Protein AF-A0A7X6TW68-F1 (afdb_monomer_lite)

pLDDT: mean 96.14, std 6.25, range [60.31, 98.69]

Radius of gyration: 12.91 Å; chains: 1; bounding box: 33×24×29 Å

Foldseek 3Di:
DAAADAEDADPDPDPDDHPHYNDYDDDD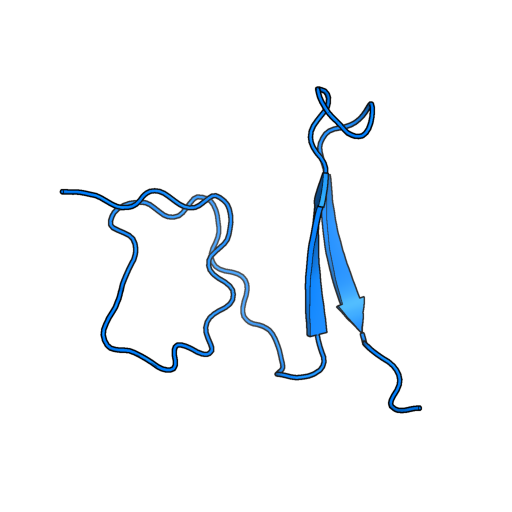PQKDWDADDCVHHVDGDIDIDGHDDD

Secondary structure (DSSP, 8-state):
---EEEEE----SSS---SEEEEE----TTEEEEEE-HHHHSS-EEEEEEPPP-

Structure (mmCIF, N/CA/C/O backbone):
data_AF-A0A7X6TW68-F1
#
_entry.id   AF-A0A7X6TW68-F1
#
loop_
_atom_site.group_PDB
_atom_site.id
_atom_site.type_symbol
_atom_site.label_atom_id
_atom_site.label_alt_id
_atom_site.label_comp_id
_atom_site.label_asym_id
_atom_site.label_entity_id
_atom_site.label_seq_id
_atom_site.pdbx_PDB_ins_code
_atom_site.Cartn_x
_atom_site.Cartn_y
_atom_site.Cartn_z
_atom_site.occupancy
_atom_site.B_iso_or_equiv
_atom_site.auth_seq_id
_atom_site.auth_comp_id
_atom_site.auth_asym_id
_atom_site.auth_atom_id
_a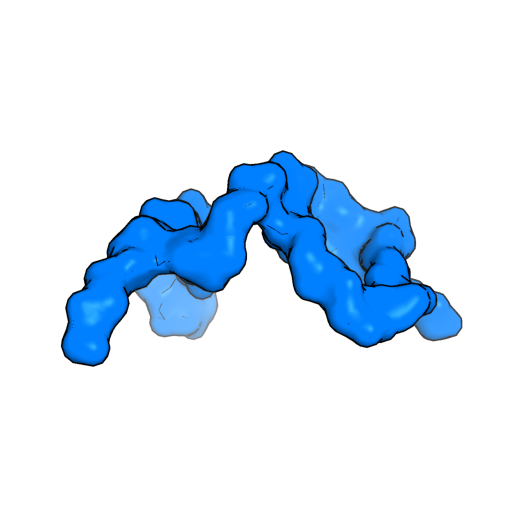tom_site.pdbx_PDB_model_num
ATOM 1 N N . ILE A 1 1 ? 13.903 -14.473 -4.008 1.00 94.19 1 ILE A N 1
ATOM 2 C CA . ILE A 1 1 ? 12.663 -13.711 -4.295 1.00 94.19 1 ILE A CA 1
ATOM 3 C C . ILE A 1 1 ? 12.839 -12.354 -3.644 1.00 94.19 1 ILE A C 1
ATOM 5 O O . ILE A 1 1 ? 13.394 -12.330 -2.553 1.00 94.19 1 ILE A O 1
ATOM 9 N N . GLN A 1 2 ? 12.439 -11.275 -4.312 1.00 98.06 2 GLN A N 1
ATOM 10 C CA . GLN A 1 2 ? 12.480 -9.921 -3.761 1.00 98.06 2 GLN A CA 1
ATOM 11 C C . GLN A 1 2 ? 11.092 -9.279 -3.859 1.00 98.06 2 GLN A C 1
ATOM 13 O O . GLN A 1 2 ? 10.309 -9.651 -4.734 1.00 98.06 2 GLN A O 1
ATOM 18 N N . LEU A 1 3 ? 10.799 -8.332 -2.971 1.00 98.31 3 LEU A N 1
ATOM 19 C CA . LEU A 1 3 ? 9.554 -7.572 -2.919 1.00 98.31 3 LEU A CA 1
ATOM 20 C C . LEU A 1 3 ? 9.846 -6.077 -3.089 1.00 98.31 3 LEU A C 1
ATOM 22 O O . LEU A 1 3 ? 10.515 -5.467 -2.254 1.00 98.31 3 LEU A O 1
ATOM 26 N N . ALA A 1 4 ? 9.299 -5.481 -4.145 1.00 98.50 4 ALA A N 1
ATOM 27 C CA . ALA A 1 4 ? 9.288 -4.037 -4.349 1.00 98.50 4 ALA A CA 1
ATOM 28 C C . ALA A 1 4 ? 7.883 -3.488 -4.078 1.00 98.50 4 ALA A C 1
ATOM 30 O O . ALA A 1 4 ? 6.896 -4.055 -4.547 1.00 98.50 4 ALA A O 1
ATOM 31 N N . VAL A 1 5 ? 7.796 -2.388 -3.331 1.00 98.50 5 VAL A N 1
ATOM 32 C CA . VAL A 1 5 ? 6.534 -1.695 -3.040 1.00 98.50 5 VAL A CA 1
ATOM 33 C C . VAL A 1 5 ? 6.666 -0.202 -3.317 1.00 98.50 5 VAL A C 1
ATOM 35 O O . VAL A 1 5 ? 7.703 0.406 -3.046 1.00 98.50 5 VAL A O 1
ATOM 38 N N . LEU A 1 6 ? 5.593 0.416 -3.815 1.00 98.44 6 LEU A N 1
ATOM 39 C CA . LEU A 1 6 ? 5.549 1.869 -3.996 1.00 98.44 6 LEU A CA 1
ATOM 40 C C . LEU A 1 6 ? 5.465 2.594 -2.644 1.00 98.44 6 LEU A C 1
ATOM 42 O O . LEU A 1 6 ? 6.178 3.570 -2.416 1.00 98.44 6 LEU A O 1
ATOM 46 N N . VAL A 1 7 ? 4.631 2.088 -1.730 1.00 98.31 7 VAL A N 1
ATOM 47 C CA . VAL A 1 7 ? 4.403 2.668 -0.401 1.00 98.31 7 VAL A CA 1
ATOM 48 C C . VAL A 1 7 ? 4.507 1.585 0.671 1.00 98.31 7 VAL A C 1
ATOM 50 O O . VAL A 1 7 ? 3.838 0.559 0.580 1.00 98.31 7 VAL A O 1
ATOM 53 N N . ASP A 1 8 ? 5.303 1.836 1.710 1.00 98.38 8 ASP A N 1
ATOM 54 C CA . ASP A 1 8 ? 5.262 1.084 2.970 1.00 98.38 8 ASP A CA 1
ATOM 55 C C . ASP A 1 8 ? 4.489 1.900 4.015 1.00 98.38 8 ASP A C 1
ATOM 57 O O . ASP A 1 8 ? 4.942 2.968 4.437 1.00 98.38 8 ASP A O 1
ATOM 61 N N . ARG A 1 9 ? 3.312 1.398 4.412 1.00 98.00 9 ARG A N 1
ATOM 62 C CA . ARG A 1 9 ? 2.426 2.046 5.395 1.00 98.00 9 ARG A CA 1
ATOM 63 C C . ARG A 1 9 ? 2.671 1.620 6.847 1.00 98.00 9 ARG A C 1
ATOM 65 O O . ARG A 1 9 ? 1.987 2.110 7.747 1.00 98.00 9 ARG A O 1
ATOM 72 N N . GLY A 1 10 ? 3.587 0.678 7.084 1.00 96.81 10 GLY A N 1
ATOM 73 C CA . GLY A 1 10 ? 3.781 0.052 8.392 1.00 96.81 10 GLY A CA 1
ATOM 74 C C . GLY A 1 10 ? 2.690 -0.964 8.765 1.00 96.81 10 GLY A C 1
ATOM 75 O O . GLY A 1 10 ? 2.093 -1.594 7.897 1.00 96.81 10 GLY A O 1
ATOM 76 N N . HIS A 1 11 ? 2.467 -1.151 10.074 1.00 96.62 11 HIS A N 1
ATOM 77 C CA . HIS A 1 11 ? 1.458 -2.064 10.659 1.00 96.62 11 HIS A CA 1
ATOM 78 C C . HIS A 1 11 ? 1.530 -3.519 10.178 1.00 96.62 11 HIS A C 1
ATOM 80 O O . HIS A 1 11 ? 0.513 -4.160 9.937 1.00 96.62 11 HIS A O 1
ATOM 86 N N . ARG A 1 12 ? 2.746 -4.051 10.034 1.00 96.81 12 ARG A N 1
ATOM 87 C CA . ARG A 1 12 ? 2.976 -5.447 9.639 1.00 96.81 12 ARG A CA 1
ATOM 88 C C . ARG A 1 12 ? 2.425 -6.414 10.691 1.00 96.81 12 ARG A C 1
ATOM 90 O O . ARG A 1 12 ? 2.760 -6.292 11.865 1.00 96.81 12 ARG A O 1
ATOM 97 N N . GLU A 1 13 ? 1.678 -7.417 10.244 1.00 97.94 13 GLU A N 1
ATOM 98 C CA . GLU A 1 13 ? 1.165 -8.514 11.087 1.00 97.94 13 GLU A CA 1
ATOM 99 C C . GLU A 1 13 ? 1.978 -9.814 10.935 1.00 97.94 13 GLU A C 1
ATOM 101 O O . GLU A 1 13 ? 1.795 -10.769 11.684 1.00 97.94 13 GLU A O 1
ATOM 106 N N . LEU A 1 14 ? 2.911 -9.839 9.979 1.00 98.06 14 LEU A N 1
ATOM 107 C CA . LEU A 1 14 ? 3.816 -10.950 9.684 1.00 98.06 14 LEU A CA 1
ATOM 108 C C . LEU A 1 14 ? 5.261 -10.439 9.555 1.00 98.06 14 LEU A C 1
ATOM 110 O O . LEU A 1 14 ? 5.464 -9.256 9.258 1.00 98.06 14 LEU A O 1
ATOM 114 N N . PRO A 1 15 ? 6.284 -11.305 9.710 1.00 96.81 15 PRO A N 1
ATOM 115 C CA . PRO A 1 15 ? 7.694 -10.922 9.595 1.00 96.81 15 PRO A CA 1
ATOM 116 C C . PRO A 1 15 ? 8.147 -10.742 8.129 1.00 96.81 15 PRO A C 1
ATOM 118 O O . PRO A 1 15 ? 9.163 -11.289 7.710 1.00 96.81 15 PRO A O 1
ATOM 121 N N . ILE A 1 16 ? 7.396 -9.974 7.334 1.00 96.75 16 ILE A N 1
ATOM 122 C CA . ILE A 1 16 ? 7.689 -9.683 5.923 1.00 96.75 16 ILE A CA 1
ATOM 123 C C . ILE A 1 16 ? 8.119 -8.218 5.776 1.00 96.75 16 ILE A C 1
ATOM 125 O O . ILE A 1 16 ? 7.499 -7.303 6.326 1.00 96.75 16 ILE A O 1
ATOM 129 N N . ARG A 1 17 ? 9.178 -7.975 5.000 1.00 97.12 17 ARG A N 1
ATOM 130 C CA . ARG A 1 17 ? 9.684 -6.640 4.650 1.00 97.12 17 ARG A CA 1
ATOM 131 C C . ARG A 1 17 ? 9.936 -6.566 3.142 1.00 97.12 17 ARG A C 1
ATOM 133 O O . ARG A 1 17 ? 10.341 -7.559 2.553 1.00 97.12 17 ARG A O 1
ATOM 140 N N . ALA A 1 18 ? 9.699 -5.398 2.548 1.00 98.12 18 ALA A N 1
ATOM 141 C CA . ALA A 1 18 ? 10.081 -5.121 1.169 1.00 98.12 18 ALA A CA 1
ATOM 142 C C . ALA A 1 18 ? 11.591 -4.852 1.063 1.00 98.12 18 ALA A C 1
ATOM 144 O O . ALA A 1 18 ? 12.162 -4.173 1.917 1.00 98.12 18 ALA A O 1
ATOM 145 N N . ASP A 1 19 ? 12.222 -5.357 0.009 1.00 98.62 19 ASP A N 1
ATOM 146 C CA . ASP A 1 19 ? 13.619 -5.066 -0.326 1.00 98.62 19 ASP A CA 1
ATOM 147 C C . ASP A 1 19 ? 13.770 -3.639 -0.867 1.00 98.62 19 ASP A C 1
ATOM 149 O O . ASP A 1 19 ? 14.774 -2.973 -0.619 1.00 98.62 19 ASP A O 1
ATOM 153 N N . TYR A 1 20 ? 12.739 -3.161 -1.572 1.00 98.69 20 TYR A N 1
ATOM 154 C CA . TYR A 1 20 ? 12.695 -1.834 -2.177 1.00 98.69 20 TYR A CA 1
ATOM 155 C C . TYR A 1 20 ? 11.397 -1.126 -1.799 1.00 98.69 20 TYR A C 1
ATOM 157 O O . TYR A 1 20 ? 10.306 -1.676 -1.963 1.00 98.69 20 TYR A O 1
ATOM 165 N N . VAL A 1 21 ? 11.521 0.107 -1.311 1.00 98.62 21 VAL A N 1
ATOM 166 C CA . VAL A 1 21 ? 10.396 0.944 -0.885 1.00 98.62 21 VAL A CA 1
ATOM 167 C C . VAL A 1 21 ? 10.501 2.288 -1.593 1.00 98.62 21 VAL A C 1
ATOM 169 O O . VAL A 1 21 ? 11.501 2.982 -1.425 1.00 98.62 21 VAL A O 1
ATOM 172 N N . GLY A 1 22 ? 9.473 2.669 -2.353 1.00 98.44 22 GLY A N 1
ATOM 173 C CA . GLY A 1 22 ? 9.399 3.999 -2.964 1.00 98.44 22 GLY A CA 1
ATOM 174 C C . GLY A 1 22 ? 9.295 5.098 -1.905 1.00 98.44 22 GLY A C 1
ATOM 175 O O . GLY A 1 22 ? 10.124 6.005 -1.851 1.00 98.44 22 GLY A O 1
ATOM 176 N N . LYS A 1 23 ? 8.304 4.990 -1.011 1.00 98.19 23 LYS A N 1
ATOM 177 C CA . LYS A 1 23 ? 8.140 5.903 0.127 1.00 98.19 23 LYS A CA 1
ATOM 178 C C . LYS A 1 23 ? 7.651 5.191 1.385 1.00 98.19 23 LYS A C 1
ATOM 180 O O . LYS A 1 23 ? 6.707 4.408 1.347 1.00 98.19 23 LYS A O 1
ATOM 185 N N . ASN A 1 24 ? 8.262 5.534 2.517 1.00 98.06 24 ASN A N 1
ATOM 186 C CA . ASN A 1 24 ? 7.747 5.180 3.837 1.00 98.06 24 ASN A CA 1
ATOM 187 C C . ASN A 1 24 ? 6.743 6.243 4.283 1.00 98.06 24 ASN A C 1
ATOM 189 O O . ASN A 1 24 ? 7.076 7.430 4.330 1.00 98.06 24 ASN A O 1
ATOM 193 N N . VAL A 1 25 ? 5.525 5.820 4.604 1.00 97.12 25 VAL A N 1
ATOM 194 C CA . VAL A 1 25 ? 4.443 6.704 5.039 1.00 97.12 25 VAL A CA 1
ATOM 195 C C . VAL A 1 25 ? 3.903 6.160 6.359 1.00 97.12 25 VAL A C 1
ATOM 197 O O . VAL A 1 25 ? 3.130 5.204 6.349 1.00 97.12 25 VAL A O 1
ATOM 200 N N . PRO A 1 26 ? 4.323 6.715 7.509 1.00 96.00 26 PRO A N 1
ATOM 201 C CA . PRO A 1 26 ? 3.728 6.361 8.789 1.00 96.00 26 PRO A CA 1
ATOM 202 C C . PRO A 1 26 ? 2.229 6.667 8.748 1.00 96.00 26 PRO A C 1
ATOM 204 O O . PRO A 1 26 ? 1.846 7.781 8.404 1.00 96.00 26 PRO A O 1
ATOM 207 N N . THR A 1 27 ? 1.405 5.675 9.075 1.00 97.44 27 THR A N 1
ATOM 208 C CA . THR A 1 27 ? -0.058 5.814 9.125 1.00 97.44 27 THR A CA 1
ATOM 209 C C . THR A 1 27 ? -0.589 5.426 10.498 1.00 97.44 27 THR A C 1
ATOM 211 O O . THR A 1 27 ? 0.105 4.76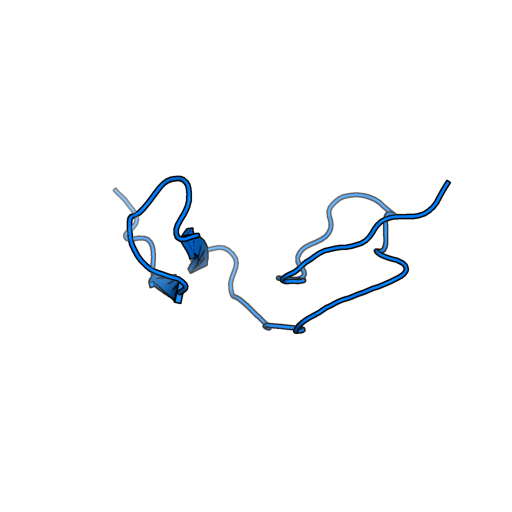5 11.273 1.00 97.44 27 THR A O 1
ATOM 214 N N . SER A 1 28 ? -1.828 5.780 10.805 1.00 96.88 28 SER A N 1
ATOM 215 C CA . SER A 1 28 ? -2.630 5.151 11.850 1.00 96.88 28 SER A CA 1
ATOM 216 C C . SER A 1 28 ? -3.333 3.890 11.312 1.00 96.88 28 SER A C 1
ATOM 218 O O . SER A 1 28 ? -3.305 3.594 10.114 1.00 96.88 28 SER A O 1
ATOM 220 N N . LYS A 1 29 ? -3.970 3.107 12.192 1.00 94.38 29 LYS A N 1
ATOM 221 C CA . LYS A 1 29 ? -4.775 1.948 11.760 1.00 94.38 29 LYS A CA 1
ATOM 222 C C . LYS A 1 29 ? -6.070 2.356 11.050 1.00 94.38 29 LYS A C 1
ATOM 224 O O . LYS A 1 29 ? -6.552 1.581 10.232 1.00 94.38 29 LYS A O 1
ATOM 229 N N . SER A 1 30 ? -6.599 3.543 11.354 1.00 95.94 30 SER A N 1
ATOM 230 C CA . SER A 1 30 ? -7.810 4.104 10.744 1.00 95.94 30 SER A CA 1
ATOM 231 C C . SER A 1 30 ? -7.525 4.918 9.480 1.00 95.94 30 SER A C 1
ATOM 233 O O . SER A 1 30 ? -8.454 5.430 8.866 1.00 95.94 30 SER A O 1
ATOM 235 N N . GLU A 1 31 ? -6.265 5.023 9.057 1.00 97.12 31 GLU A N 1
ATOM 236 C CA . GLU A 1 31 ? -5.901 5.634 7.781 1.00 97.12 31 GLU A CA 1
ATOM 237 C C . GLU A 1 31 ? -5.769 4.589 6.669 1.00 97.12 31 GLU A C 1
ATOM 239 O O . GLU A 1 31 ? -5.231 3.491 6.862 1.00 97.12 31 GLU A O 1
ATOM 244 N N . GLN A 1 32 ? -6.206 4.971 5.470 1.00 97.31 32 GLN A N 1
ATOM 245 C CA . GLN A 1 32 ? -6.090 4.182 4.252 1.00 97.31 32 GLN A CA 1
ATOM 246 C C . GLN A 1 32 ? -5.209 4.896 3.220 1.00 97.31 32 GLN A C 1
ATOM 248 O O . GLN A 1 32 ? -5.392 6.078 2.933 1.00 97.31 32 GLN A O 1
ATOM 253 N N . VAL A 1 33 ? -4.271 4.153 2.625 1.00 97.75 33 VAL A N 1
ATOM 254 C CA . VAL A 1 33 ? -3.490 4.603 1.464 1.00 97.75 33 VAL A CA 1
ATOM 255 C C . VAL A 1 33 ? -4.246 4.222 0.192 1.00 97.75 33 VAL A C 1
ATOM 257 O O . VAL A 1 33 ? -4.531 3.042 -0.015 1.00 97.75 33 VAL A O 1
ATOM 260 N N . LYS A 1 34 ? -4.533 5.202 -0.668 1.00 97.75 34 LYS A N 1
ATOM 261 C CA . LYS A 1 34 ? -5.020 4.983 -2.037 1.00 97.75 34 LYS A CA 1
ATOM 262 C C . LYS A 1 34 ? -3.892 5.287 -3.017 1.00 97.75 34 LYS A C 1
ATOM 264 O O . LYS A 1 34 ? -3.305 6.368 -2.956 1.00 97.75 34 LYS A O 1
ATOM 269 N N . VAL A 1 35 ? -3.599 4.335 -3.893 1.00 98.12 35 VAL A N 1
ATOM 270 C CA . VAL A 1 35 ? -2.678 4.509 -5.018 1.00 98.12 35 VAL A CA 1
ATOM 271 C C . VAL A 1 35 ? -3.519 4.524 -6.282 1.00 98.12 35 VAL A C 1
ATOM 273 O O . VAL A 1 35 ? -4.331 3.623 -6.469 1.00 98.12 35 VAL A O 1
ATOM 276 N N . GLU A 1 36 ? -3.333 5.555 -7.090 1.00 98.31 36 GLU A N 1
ATOM 277 C CA . GLU A 1 36 ? -3.990 5.768 -8.374 1.00 98.31 36 GLU A CA 1
ATOM 278 C C . GLU A 1 36 ? -2.894 5.848 -9.437 1.00 98.31 36 GLU A C 1
ATOM 280 O O . GLU A 1 36 ? -1.894 6.546 -9.227 1.00 98.31 36 GLU A O 1
ATOM 285 N N . ILE A 1 37 ? -3.052 5.087 -10.519 1.00 98.25 37 ILE A N 1
ATOM 286 C CA . ILE A 1 37 ? -2.094 5.034 -11.633 1.00 98.25 37 ILE A CA 1
ATOM 287 C C . ILE A 1 37 ? -2.806 5.322 -12.948 1.00 98.25 37 ILE A C 1
ATOM 289 O O . ILE A 1 37 ? -3.963 4.938 -13.125 1.00 98.25 37 ILE A O 1
ATOM 293 N N . ILE A 1 38 ? -2.110 5.959 -13.886 1.00 98.25 38 ILE A N 1
ATOM 294 C CA . ILE A 1 38 ? -2.695 6.409 -15.152 1.00 98.25 38 ILE A CA 1
ATOM 295 C C . ILE A 1 38 ? -3.411 5.299 -15.939 1.00 98.25 38 ILE A C 1
ATOM 297 O O . ILE A 1 38 ? -4.435 5.562 -16.558 1.00 98.25 38 ILE A O 1
ATOM 301 N N . GLU A 1 39 ? -2.93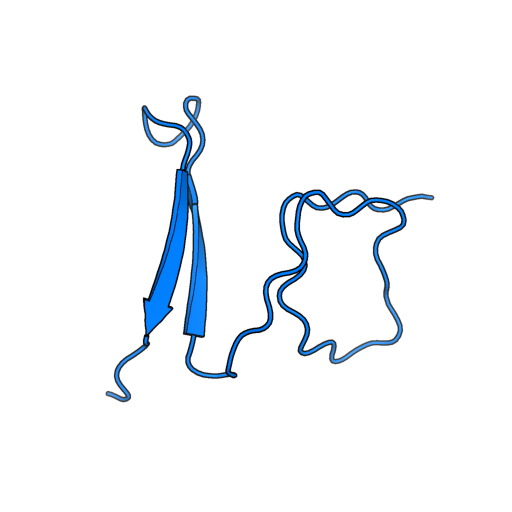3 4.052 -15.890 1.00 98.25 39 GLU A N 1
ATOM 302 C CA . GLU A 1 39 ? -3.516 2.927 -16.632 1.00 98.25 39 GLU A CA 1
ATOM 303 C C . GLU A 1 39 ? -4.885 2.474 -16.102 1.00 98.25 39 GLU A C 1
ATOM 305 O O . GLU A 1 39 ? -5.597 1.747 -16.799 1.00 98.25 39 GLU A O 1
ATOM 310 N N . VAL A 1 40 ? -5.235 2.858 -14.870 1.00 98.19 40 VAL A N 1
ATOM 311 C CA . VAL A 1 40 ? -6.465 2.432 -14.183 1.00 98.19 40 VAL A CA 1
ATOM 312 C C . VAL A 1 40 ? -7.350 3.622 -13.799 1.00 98.19 40 VAL A C 1
ATOM 314 O O . VAL A 1 40 ? -8.573 3.494 -13.837 1.00 98.19 40 VAL A O 1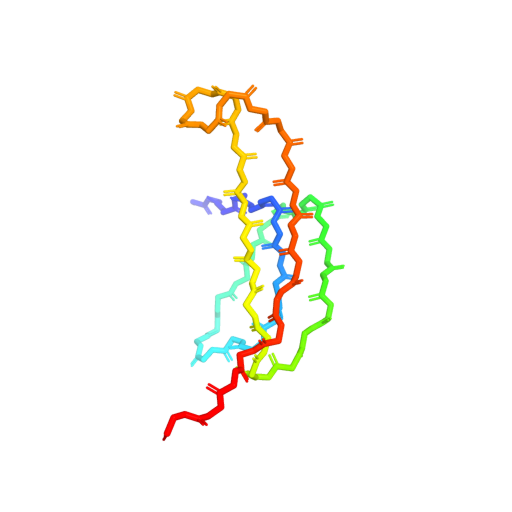
ATOM 317 N N . ASP A 1 41 ? -6.752 4.763 -13.452 1.00 98.00 41 ASP A N 1
ATOM 318 C CA . ASP A 1 41 ? -7.419 5.905 -12.816 1.00 98.00 41 ASP A CA 1
ATOM 319 C C . ASP A 1 41 ? -7.285 7.234 -13.598 1.00 98.00 41 ASP A C 1
ATOM 321 O O . ASP A 1 41 ? -7.744 8.260 -13.104 1.00 98.00 41 ASP A O 1
ATOM 325 N N . ASP A 1 42 ? -6.661 7.244 -14.786 1.00 97.44 42 ASP A N 1
ATOM 326 C CA . ASP A 1 42 ? -6.390 8.426 -15.640 1.00 97.44 42 ASP A CA 1
ATOM 327 C C . ASP A 1 42 ? -5.431 9.493 -15.052 1.00 97.44 42 ASP A C 1
ATOM 329 O O . ASP A 1 42 ? -5.109 10.487 -15.714 1.00 97.44 42 ASP A O 1
ATOM 333 N N . HIS A 1 43 ? -4.905 9.294 -13.839 1.00 97.38 43 HIS A N 1
ATOM 334 C CA . HIS A 1 43 ? -3.864 10.134 -13.234 1.00 97.38 43 HIS A CA 1
ATOM 335 C C . HIS A 1 43 ? -2.974 9.351 -12.265 1.00 97.38 43 HIS A C 1
ATOM 337 O O . HIS A 1 43 ? -3.401 8.372 -11.661 1.00 97.38 43 HIS A O 1
ATOM 343 N N . ASP A 1 44 ? -1.754 9.848 -12.042 1.00 98.44 44 ASP A N 1
ATOM 344 C CA . ASP A 1 44 ? -0.837 9.294 -11.042 1.00 98.44 44 ASP A CA 1
ATOM 345 C C . ASP A 1 44 ? -0.950 10.049 -9.717 1.00 98.44 44 ASP A C 1
ATOM 347 O O . ASP A 1 44 ? -0.654 11.248 -9.631 1.00 98.44 44 ASP A O 1
ATOM 351 N N . LYS A 1 45 ? -1.353 9.353 -8.649 1.00 98.12 45 LYS A N 1
ATOM 352 C CA . LYS A 1 45 ? -1.466 9.956 -7.317 1.00 98.12 45 LYS A CA 1
ATOM 353 C C . LYS A 1 45 ? -1.377 8.928 -6.192 1.00 98.12 45 LYS A C 1
ATOM 355 O O . LYS A 1 45 ? -1.861 7.809 -6.284 1.00 98.12 45 LYS A O 1
ATOM 360 N N . VAL A 1 46 ? -0.812 9.350 -5.062 1.00 98.25 46 VAL A N 1
ATOM 361 C CA . VAL A 1 46 ? -0.892 8.622 -3.788 1.00 98.25 46 VAL A CA 1
ATOM 362 C C . VAL A 1 46 ? -1.560 9.529 -2.759 1.00 98.25 46 VAL A C 1
ATOM 36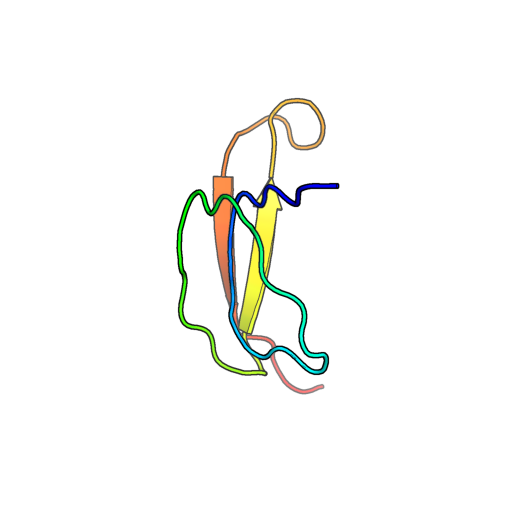4 O O . VAL A 1 46 ? -1.083 10.638 -2.515 1.00 98.25 46 VAL A O 1
ATOM 367 N N . SER A 1 47 ? -2.652 9.063 -2.153 1.00 98.06 47 SER A N 1
ATOM 368 C CA . SER A 1 47 ? -3.459 9.827 -1.192 1.00 98.06 47 SER A CA 1
ATOM 369 C C . SER A 1 47 ? -3.649 9.060 0.120 1.00 98.06 47 SER A C 1
ATOM 371 O O . SER A 1 47 ? -3.705 7.830 0.125 1.00 98.06 47 SER A O 1
ATOM 373 N N . LEU A 1 48 ? -3.771 9.792 1.229 1.00 97.50 48 LEU A N 1
ATOM 374 C CA . LEU A 1 48 ? -4.140 9.265 2.546 1.00 97.50 48 LEU A CA 1
ATOM 375 C C . LEU A 1 48 ? -5.558 9.716 2.896 1.00 97.50 48 LEU A C 1
ATOM 377 O O . LEU A 1 48 ? -5.874 10.897 2.753 1.00 97.50 48 LEU A O 1
ATOM 381 N N . TYR A 1 49 ? -6.381 8.788 3.374 1.00 97.62 49 TYR A N 1
ATOM 382 C CA . TYR A 1 49 ? -7.748 9.054 3.813 1.00 97.62 49 TYR A CA 1
ATOM 383 C C . TYR A 1 49 ? -7.935 8.603 5.256 1.00 97.62 49 TYR A C 1
ATOM 385 O O . TYR A 1 49 ? -7.534 7.496 5.612 1.00 97.62 49 TYR A O 1
ATOM 393 N N . GLN A 1 50 ? -8.578 9.444 6.064 1.00 96.69 50 GLN A N 1
ATOM 394 C CA . GLN A 1 50 ? -9.065 9.057 7.382 1.00 96.69 50 GLN A CA 1
ATOM 395 C C . GLN A 1 50 ? -10.393 8.317 7.208 1.00 96.69 50 GLN A C 1
ATOM 397 O O . GLN A 1 50 ? -11.323 8.853 6.606 1.00 96.69 50 GLN A O 1
ATOM 402 N N . MET A 1 51 ? -10.481 7.095 7.722 1.00 92.44 51 MET A N 1
ATOM 403 C CA . MET A 1 51 ? -11.719 6.322 7.700 1.00 92.44 51 MET A CA 1
ATOM 404 C C . MET A 1 51 ? -12.601 6.746 8.877 1.00 92.44 51 MET A C 1
ATOM 406 O O . MET A 1 51 ? -12.139 6.776 10.020 1.00 92.44 51 MET A O 1
ATOM 410 N N . GLU A 1 52 ? -13.862 7.068 8.599 1.00 84.56 52 GLU A N 1
ATOM 411 C CA . GLU A 1 52 ? -14.886 7.264 9.629 1.00 84.56 52 GLU A CA 1
ATOM 412 C C . GLU A 1 52 ? -15.396 5.892 10.097 1.00 84.56 52 GLU A C 1
ATOM 414 O O . GLU A 1 52 ? -15.703 5.022 9.275 1.00 84.56 52 GLU A O 1
ATOM 419 N N . GLU A 1 53 ? -15.467 5.677 11.413 1.00 73.31 53 GLU A N 1
ATOM 420 C CA . GLU A 1 53 ? -16.140 4.503 11.976 1.00 73.31 53 GLU A CA 1
ATOM 421 C C . GLU A 1 53 ? -17.646 4.637 11.706 1.00 73.31 53 GLU A C 1
ATOM 423 O O . GLU A 1 53 ? -18.258 5.643 12.068 1.00 73.31 53 GLU A O 1
ATOM 428 N N . LYS A 1 54 ? -18.221 3.648 11.011 1.00 60.31 54 LYS A N 1
ATOM 429 C CA . LYS A 1 54 ? -19.671 3.537 10.801 1.00 60.31 54 LYS A CA 1
ATOM 430 C C . LYS A 1 54 ? -20.362 2.921 12.006 1.00 60.31 54 LYS A C 1
ATOM 432 O O . LYS A 1 54 ? -19.785 1.970 12.578 1.00 60.31 54 LYS A O 1
#

Sequence (54 aa):
IQLAVLVDRGHRELPIRADYVGKNVPTSKSEQVKVEIIEVDDHDKVSLYQMEEK